Protein AF-D4L140-F1 (afdb_monomer_lite)

Secondary structure (DSSP, 8-state):
----HHHHHHH--S-EEEETTTEEEE-HHHHHHHHHHH--

Radius of gyration: 10.98 Å; chains: 1; bounding box: 30×13×28 Å

Organism: NCBI:txid718255

Foldseek 3Di:
DDDDVVNVVVVPQFDKDADPPRDIDGDPVRVVVSVVVVVD

Sequence (40 aa):
MTLTIYNLLKKKEFRWIQLDGGKYRISKKSFDDWLDNLEQ

pLDDT: mean 86.01, std 11.18, range [51.28, 95.94]

Structure (mmCIF, N/CA/C/O backbone):
data_AF-D4L140-F1
#
_entry.id   AF-D4L140-F1
#
loop_
_atom_site.group_PDB
_atom_site.id
_atom_site.type_symbol
_atom_site.label_atom_id
_atom_site.label_alt_id
_atom_site.label_comp_id
_atom_site.label_asym_id
_atom_site.label_entity_id
_atom_site.label_seq_id
_atom_site.pdbx_PDB_ins_code
_atom_site.Cartn_x
_atom_site.Cartn_y
_atom_site.Cartn_z
_atom_site.occupancy
_atom_site.B_iso_or_equiv
_atom_site.aut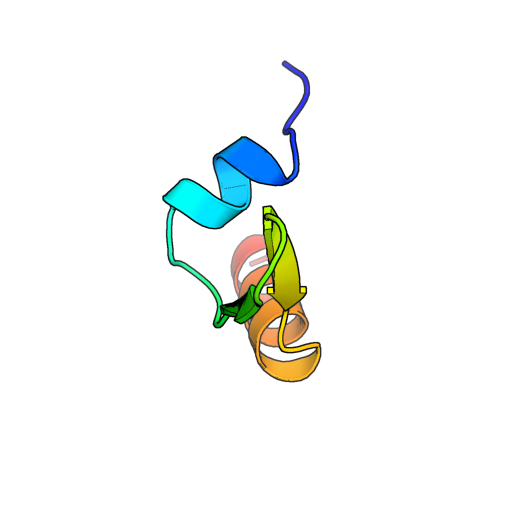h_seq_id
_atom_site.auth_comp_id
_atom_site.auth_asym_id
_atom_site.auth_atom_id
_atom_site.pdbx_PDB_model_num
ATOM 1 N N . MET A 1 1 ? -19.234 -3.240 -6.725 1.00 51.28 1 MET A N 1
ATOM 2 C CA . MET A 1 1 ? -18.127 -2.389 -6.235 1.00 51.28 1 MET A CA 1
ATOM 3 C C . MET A 1 1 ? -16.952 -3.285 -5.873 1.00 51.28 1 MET A C 1
ATOM 5 O O . MET A 1 1 ? -16.874 -3.759 -4.751 1.00 51.28 1 MET A O 1
ATOM 9 N N . THR A 1 2 ? -16.079 -3.604 -6.821 1.00 51.78 2 THR A N 1
ATOM 10 C CA . THR A 1 2 ? -14.883 -4.411 -6.548 1.00 51.78 2 THR A CA 1
ATOM 11 C C . THR A 1 2 ? -13.762 -3.496 -6.060 1.00 51.78 2 THR A C 1
ATOM 13 O O . THR A 1 2 ? -13.286 -2.630 -6.793 1.00 51.78 2 THR A O 1
ATOM 16 N N . LEU A 1 3 ? -13.358 -3.659 -4.799 1.00 66.62 3 LEU A N 1
ATOM 17 C CA . LEU A 1 3 ? -12.159 -3.025 -4.257 1.00 66.62 3 LEU A CA 1
ATOM 18 C C . LEU A 1 3 ? -10.948 -3.679 -4.936 1.00 66.62 3 LEU A C 1
ATOM 20 O O . LEU A 1 3 ? -10.619 -4.830 -4.663 1.00 66.62 3 LEU A O 1
ATOM 24 N N . THR A 1 4 ? -10.303 -2.983 -5.868 1.00 81.44 4 THR A N 1
ATOM 25 C CA . THR A 1 4 ? -9.044 -3.465 -6.442 1.00 81.44 4 THR A CA 1
ATOM 26 C C . THR A 1 4 ? -7.881 -3.024 -5.558 1.00 81.44 4 THR A C 1
ATOM 28 O O . THR A 1 4 ? -7.879 -1.916 -5.017 1.00 81.44 4 THR A O 1
ATOM 31 N N . ILE A 1 5 ? -6.850 -3.864 -5.450 1.00 79.31 5 ILE A N 1
ATOM 32 C CA . ILE A 1 5 ? -5.612 -3.546 -4.714 1.00 79.31 5 ILE A CA 1
ATOM 33 C C . ILE A 1 5 ? -4.996 -2.223 -5.200 1.00 79.31 5 ILE A C 1
ATOM 35 O O . ILE A 1 5 ? -4.485 -1.445 -4.402 1.00 79.31 5 ILE A O 1
ATOM 39 N N . TYR A 1 6 ? -5.122 -1.898 -6.489 1.00 79.38 6 TYR A N 1
ATOM 40 C CA . TYR A 1 6 ? -4.660 -0.622 -7.043 1.00 79.38 6 TYR A CA 1
ATOM 41 C C . TYR A 1 6 ? -5.362 0.599 -6.442 1.00 79.38 6 TYR A C 1
ATOM 43 O O . TYR A 1 6 ? -4.722 1.627 -6.218 1.00 79.38 6 TYR A O 1
ATOM 51 N N . ASN A 1 7 ? -6.660 0.498 -6.152 1.00 85.75 7 ASN A N 1
ATOM 52 C CA . ASN A 1 7 ? -7.386 1.575 -5.487 1.00 85.75 7 ASN A CA 1
ATOM 53 C C . ASN A 1 7 ? -6.949 1.711 -4.024 1.00 85.75 7 ASN A C 1
ATOM 55 O O . ASN A 1 7 ? -6.843 2.832 -3.538 1.00 85.75 7 ASN A O 1
ATOM 59 N N . LEU A 1 8 ? -6.626 0.602 -3.352 1.00 84.69 8 LEU A N 1
ATOM 60 C CA . LEU A 1 8 ? -6.091 0.611 -1.987 1.00 84.69 8 LEU A CA 1
ATOM 61 C C . LEU A 1 8 ? -4.706 1.263 -1.905 1.00 84.69 8 LEU A C 1
ATOM 63 O O . LEU A 1 8 ? -4.478 2.112 -1.047 1.00 84.69 8 LEU A O 1
ATOM 67 N N . LEU A 1 9 ? -3.810 0.952 -2.845 1.00 85.19 9 LEU A N 1
ATOM 68 C CA . LEU A 1 9 ? -2.474 1.557 -2.899 1.00 85.19 9 LEU A CA 1
ATOM 69 C C . LEU A 1 9 ? -2.536 3.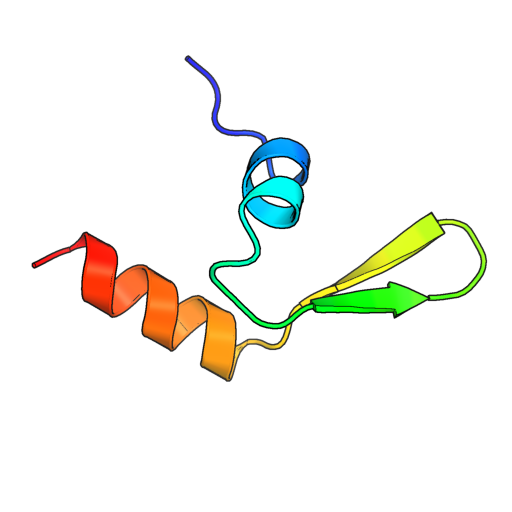092 -3.011 1.00 85.19 9 LEU A C 1
ATOM 71 O O . LEU A 1 9 ? -1.726 3.788 -2.396 1.00 85.19 9 LEU A O 1
ATOM 75 N N . LYS A 1 10 ? -3.525 3.636 -3.735 1.00 84.19 10 LYS A N 1
ATOM 76 C CA . LYS A 1 10 ? -3.730 5.091 -3.863 1.00 84.19 10 LYS A CA 1
ATOM 77 C C . LYS A 1 10 ? -4.143 5.770 -2.556 1.00 84.19 10 LYS A C 1
ATOM 79 O O . LYS A 1 10 ? -3.839 6.949 -2.393 1.00 84.19 10 LYS A O 1
ATOM 84 N N . LYS A 1 11 ? -4.802 5.057 -1.636 1.00 86.06 11 LYS A N 1
ATOM 85 C CA . LYS A 1 11 ? -5.266 5.627 -0.361 1.00 86.06 11 LYS A CA 1
ATOM 86 C C . LYS A 1 11 ? -4.135 5.883 0.642 1.00 86.06 11 LYS A C 1
ATOM 88 O O . LYS A 1 11 ? -4.326 6.663 1.562 1.00 86.06 11 LYS A O 1
ATOM 93 N N . LYS A 1 12 ? -2.955 5.274 0.447 1.00 84.69 12 LYS A N 1
ATOM 94 C CA . LYS A 1 12 ? -1.763 5.432 1.310 1.00 84.69 12 LYS A CA 1
ATOM 95 C C . LYS A 1 12 ? -2.000 5.126 2.803 1.00 84.69 12 LYS A C 1
ATOM 97 O O . LYS A 1 12 ? -1.267 5.627 3.646 1.00 84.69 12 LYS A O 1
ATOM 102 N N . GLU A 1 13 ? -2.975 4.280 3.126 1.00 90.25 13 GLU A N 1
ATOM 103 C CA . GLU A 1 13 ? -3.319 3.948 4.522 1.00 90.25 13 GLU A CA 1
ATOM 104 C C . GLU A 1 13 ? -2.425 2.865 5.133 1.00 90.25 13 GLU A C 1
ATOM 106 O O . GLU A 1 13 ? -2.399 2.674 6.342 1.00 90.25 13 GLU A O 1
ATOM 111 N N . PHE A 1 14 ? -1.637 2.189 4.302 1.00 91.75 14 PHE A N 1
ATOM 112 C CA . PHE A 1 14 ? -0.621 1.244 4.735 1.00 91.75 14 PHE A CA 1
ATOM 113 C C . PHE A 1 14 ? 0.646 1.419 3.908 1.00 91.75 14 PHE A C 1
ATOM 115 O O . PHE A 1 14 ? 0.652 1.944 2.788 1.00 91.75 14 PHE A O 1
ATOM 122 N N . ARG A 1 15 ? 1.755 0.952 4.471 1.00 93.31 15 ARG A N 1
ATOM 123 C CA . ARG A 1 15 ? 3.076 1.112 3.884 1.00 93.31 15 ARG A CA 1
ATOM 124 C C . ARG A 1 15 ? 3.286 0.142 2.729 1.00 93.31 15 ARG A C 1
ATOM 126 O O . ARG A 1 15 ? 3.280 -1.079 2.898 1.00 93.31 15 ARG A O 1
ATOM 133 N N . TRP A 1 16 ? 3.587 0.705 1.571 1.00 93.25 16 TRP A N 1
ATOM 134 C CA . TRP A 1 16 ? 4.029 -0.021 0.392 1.00 93.25 16 TRP A CA 1
ATOM 135 C C . TRP A 1 16 ? 5.208 0.698 -0.259 1.00 93.25 16 TRP A C 1
ATOM 137 O O . TRP A 1 16 ? 5.445 1.883 -0.021 1.00 93.25 16 TRP A O 1
ATOM 147 N N . ILE A 1 17 ? 5.955 -0.036 -1.075 1.00 92.62 17 ILE A N 1
ATOM 148 C CA . ILE A 1 17 ? 7.020 0.498 -1.920 1.00 92.62 17 ILE A CA 1
ATOM 149 C C . ILE A 1 17 ? 6.821 0.003 -3.348 1.00 92.62 17 ILE A C 1
ATOM 151 O O . ILE A 1 17 ? 6.435 -1.149 -3.574 1.00 92.62 17 ILE A O 1
ATOM 155 N N . GLN A 1 18 ? 7.068 0.883 -4.311 1.00 91.88 18 GLN A N 1
ATOM 156 C CA . GLN A 1 18 ? 7.162 0.490 -5.707 1.00 91.88 18 GLN A CA 1
ATOM 157 C C . GLN A 1 18 ? 8.584 0.004 -5.970 1.00 91.88 18 GLN A C 1
ATOM 159 O O . GLN A 1 18 ? 9.553 0.640 -5.563 1.00 91.88 18 GLN A O 1
ATOM 164 N N . LEU A 1 19 ? 8.688 -1.150 -6.612 1.00 92.19 19 LEU A N 1
ATOM 165 C CA . LEU A 1 19 ? 9.938 -1.676 -7.130 1.00 92.19 19 LEU A CA 1
ATOM 166 C C . LEU A 1 19 ? 10.069 -1.337 -8.610 1.00 92.19 19 LEU A C 1
ATOM 168 O O . LEU A 1 19 ? 9.077 -1.063 -9.296 1.00 92.19 19 LEU A O 1
ATOM 172 N N . ASP A 1 20 ? 11.292 -1.470 -9.111 1.00 91.44 20 ASP A N 1
ATOM 173 C CA . ASP A 1 20 ? 11.561 -1.422 -10.539 1.00 91.44 20 ASP A CA 1
ATOM 174 C C . ASP A 1 20 ? 10.687 -2.423 -11.309 1.00 91.44 20 ASP A C 1
ATOM 176 O O . ASP A 1 20 ? 10.371 -3.527 -10.846 1.00 91.44 20 ASP A O 1
ATOM 180 N N . GLY A 1 21 ? 10.258 -2.011 -12.502 1.00 88.94 21 GLY A N 1
ATOM 181 C CA . GLY A 1 21 ? 9.393 -2.822 -13.361 1.00 88.94 21 GLY A CA 1
ATOM 182 C C . GLY A 1 21 ? 7.918 -2.847 -12.946 1.00 88.94 21 GLY A C 1
ATOM 183 O O . GLY A 1 21 ? 7.215 -3.799 -13.276 1.00 88.94 21 GLY A O 1
ATOM 184 N N . GLY A 1 22 ? 7.435 -1.835 -12.215 1.00 86.88 22 GLY A N 1
ATOM 185 C CA . GLY A 1 22 ? 6.000 -1.658 -11.941 1.00 86.88 22 GLY A CA 1
ATOM 186 C C . GLY A 1 22 ? 5.417 -2.629 -10.909 1.00 86.88 22 GLY A C 1
ATOM 187 O O . GLY A 1 22 ? 4.198 -2.757 -10.799 1.00 86.88 2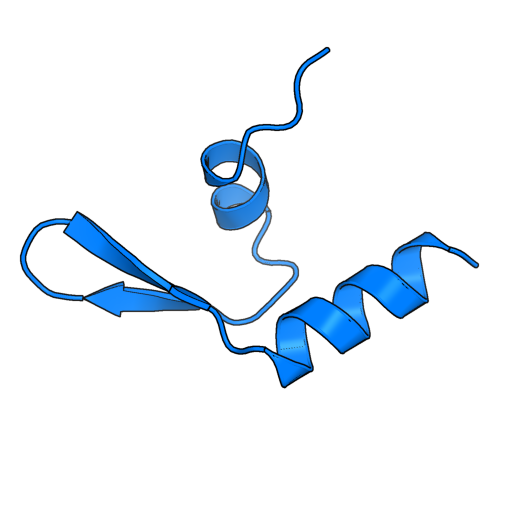2 GLY A O 1
ATOM 188 N N . LYS A 1 23 ? 6.274 -3.316 -10.147 1.00 89.94 23 LYS A N 1
ATOM 189 C CA . LYS A 1 23 ? 5.861 -4.213 -9.062 1.00 89.94 23 LYS A CA 1
ATOM 190 C C . LYS A 1 23 ? 5.690 -3.429 -7.766 1.00 89.94 23 LYS A C 1
ATOM 192 O O . LYS A 1 23 ? 6.380 -2.444 -7.529 1.00 89.94 23 LYS A O 1
ATOM 197 N N . TYR A 1 24 ? 4.814 -3.910 -6.894 1.00 91.88 24 TYR A N 1
ATOM 198 C CA . TYR A 1 24 ? 4.589 -3.322 -5.575 1.00 91.88 24 TYR A CA 1
ATOM 199 C C . TYR A 1 24 ? 4.911 -4.346 -4.493 1.00 91.88 24 TYR A C 1
ATOM 201 O O . TYR A 1 24 ? 4.546 -5.517 -4.609 1.00 91.88 24 TYR A O 1
ATOM 209 N N . ARG A 1 25 ? 5.587 -3.906 -3.431 1.00 93.00 25 ARG A N 1
ATOM 210 C CA . ARG A 1 25 ? 5.715 -4.661 -2.182 1.00 93.00 25 ARG A CA 1
ATOM 2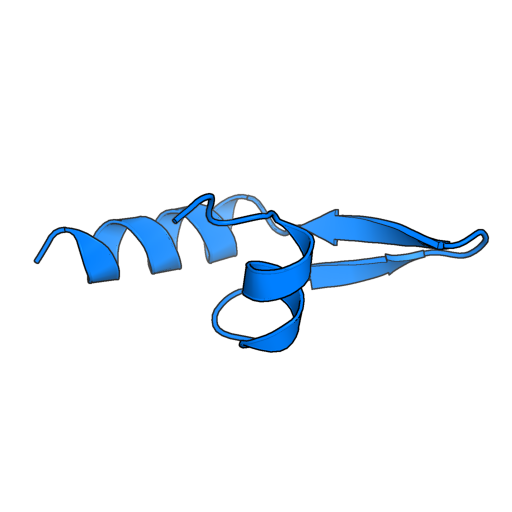11 C C . ARG A 1 25 ? 4.936 -3.947 -1.097 1.00 93.00 25 ARG A C 1
ATOM 213 O O . ARG A 1 25 ? 5.105 -2.749 -0.893 1.00 93.00 25 ARG A O 1
ATOM 220 N N . ILE A 1 26 ? 4.111 -4.704 -0.394 1.00 93.31 26 ILE A N 1
ATOM 221 C CA . ILE A 1 26 ? 3.303 -4.218 0.717 1.00 93.31 26 ILE A CA 1
ATOM 222 C C . ILE A 1 26 ? 3.920 -4.769 1.999 1.00 93.31 26 ILE A C 1
ATOM 224 O O . ILE A 1 26 ? 4.278 -5.946 2.063 1.00 93.31 26 ILE A O 1
ATOM 228 N N . SER A 1 27 ? 4.085 -3.917 3.008 1.00 94.44 27 SER A N 1
ATOM 229 C CA . SER A 1 27 ? 4.493 -4.385 4.330 1.00 94.44 27 SER A CA 1
ATO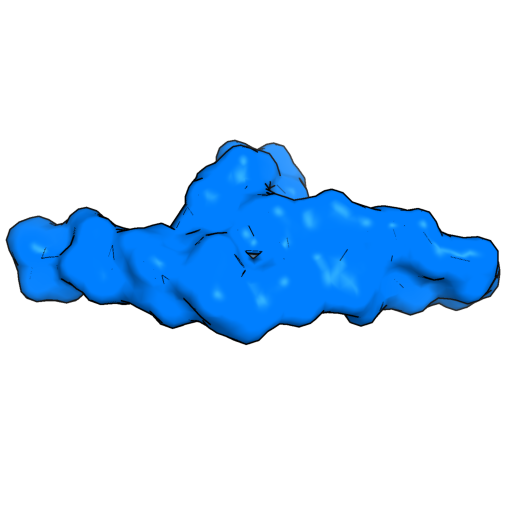M 230 C C . SER A 1 27 ? 3.327 -5.130 4.969 1.00 94.44 27 SER A C 1
ATOM 232 O O . SER A 1 27 ? 2.306 -4.509 5.253 1.00 94.44 27 SER A O 1
ATOM 234 N N . LYS A 1 28 ? 3.491 -6.435 5.227 1.00 93.94 28 LYS A N 1
ATOM 235 C CA . LYS A 1 28 ? 2.455 -7.265 5.863 1.00 93.94 28 LYS A CA 1
ATOM 236 C C . LYS A 1 28 ? 1.979 -6.657 7.180 1.00 93.94 28 LYS A C 1
ATOM 238 O O . LYS A 1 28 ? 0.795 -6.422 7.328 1.00 93.94 28 LYS A O 1
ATOM 243 N N . LYS A 1 29 ? 2.910 -6.302 8.076 1.00 95.94 29 LYS A N 1
ATOM 244 C CA . LYS A 1 29 ? 2.572 -5.694 9.373 1.00 95.94 29 LYS A CA 1
ATOM 245 C C . LYS A 1 29 ? 1.706 -4.442 9.214 1.00 95.94 29 LYS A C 1
ATOM 247 O O . LYS A 1 29 ? 0.672 -4.332 9.841 1.00 95.94 29 LYS A O 1
ATOM 252 N N . SER A 1 30 ? 2.107 -3.525 8.332 1.00 94.62 30 SER A N 1
ATOM 253 C CA . SER A 1 30 ? 1.352 -2.282 8.132 1.00 94.62 30 SER A CA 1
ATOM 254 C C . SER A 1 30 ? -0.010 -2.507 7.480 1.00 94.62 30 SER A C 1
ATOM 256 O O . SER A 1 30 ? -0.887 -1.668 7.643 1.00 94.62 30 SER A O 1
ATOM 258 N N . PHE A 1 31 ? -0.151 -3.564 6.680 1.00 93.44 31 PHE A N 1
ATOM 259 C CA . PHE A 1 31 ? -1.417 -3.925 6.060 1.00 93.44 31 PHE A CA 1
ATOM 260 C C . PHE A 1 31 ? -2.363 -4.573 7.073 1.00 93.44 31 PHE A C 1
ATOM 262 O O . PHE A 1 31 ? -3.527 -4.194 7.114 1.00 93.44 31 PHE A O 1
ATOM 269 N N . ASP A 1 32 ? -1.849 -5.482 7.904 1.00 93.88 32 ASP A N 1
ATOM 270 C CA . ASP A 1 32 ? -2.604 -6.113 8.989 1.00 93.88 32 ASP A CA 1
ATOM 271 C C . ASP A 1 32 ? -3.085 -5.040 9.990 1.00 93.88 32 ASP A C 1
ATOM 273 O O . ASP A 1 32 ? -4.279 -4.951 10.243 1.00 93.88 32 ASP A O 1
ATOM 277 N N . ASP A 1 33 ? -2.205 -4.126 10.431 1.00 94.44 33 ASP A N 1
ATOM 278 C CA . ASP A 1 33 ? -2.576 -3.010 11.323 1.00 94.44 33 ASP A CA 1
ATOM 279 C C . ASP A 1 33 ? -3.699 -2.134 10.720 1.00 94.44 33 ASP A C 1
ATOM 281 O O . ASP A 1 33 ? -4.581 -1.647 11.424 1.00 94.44 33 ASP A O 1
ATOM 285 N N . TRP A 1 34 ? -3.674 -1.891 9.404 1.00 92.69 34 TRP A N 1
ATOM 286 C CA . TRP A 1 34 ? -4.733 -1.142 8.718 1.00 92.69 34 TRP A CA 1
ATOM 287 C C . TRP A 1 34 ? -6.051 -1.923 8.662 1.00 92.69 34 TRP A C 1
ATOM 289 O O . TRP A 1 34 ? -7.110 -1.322 8.829 1.00 92.69 34 TRP A O 1
ATOM 299 N N . LEU A 1 35 ? -5.991 -3.241 8.451 1.00 90.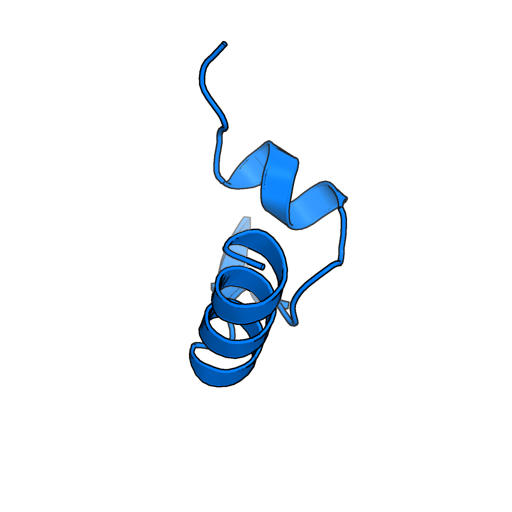94 35 LEU A N 1
ATOM 300 C CA . LEU A 1 35 ? -7.168 -4.107 8.423 1.00 90.94 35 LEU A CA 1
ATOM 301 C C . LEU A 1 35 ? -7.856 -4.152 9.792 1.00 90.94 35 LEU A C 1
ATOM 303 O O . LEU A 1 35 ? -9.068 -3.969 9.860 1.00 90.94 35 LEU A O 1
ATOM 307 N N . ASP A 1 36 ? -7.078 -4.284 10.865 1.00 92.75 36 ASP A N 1
ATOM 308 C CA . ASP A 1 36 ? -7.594 -4.318 12.237 1.00 92.75 36 ASP A CA 1
ATOM 309 C C . ASP A 1 36 ? -8.337 -3.017 12.602 1.00 92.75 36 ASP A C 1
ATOM 311 O O . ASP A 1 36 ? -9.337 -3.047 13.314 1.00 92.75 36 ASP A O 1
ATOM 315 N N . ASN A 1 37 ? -7.897 -1.868 12.070 1.00 88.31 37 ASN A N 1
ATOM 316 C CA . ASN A 1 37 ? -8.579 -0.580 12.257 1.00 88.31 37 ASN A CA 1
ATOM 317 C C . ASN A 1 37 ? -9.879 -0.440 11.440 1.00 88.31 37 ASN A C 1
ATOM 319 O O . ASN A 1 37 ? -10.677 0.449 11.729 1.00 88.31 37 ASN A O 1
ATOM 323 N N . LEU A 1 38 ? -10.088 -1.255 10.401 1.00 84.69 38 LEU A N 1
ATOM 324 C CA . LEU A 1 38 ? -11.311 -1.228 9.587 1.00 84.69 38 LEU A CA 1
ATOM 325 C C . LEU A 1 38 ? -12.441 -2.082 10.167 1.00 84.69 38 LEU A C 1
ATOM 327 O O . LEU A 1 38 ? -13.596 -1.859 9.809 1.00 84.69 38 LEU A O 1
ATOM 331 N N . GLU A 1 39 ? -12.116 -3.071 11.001 1.00 73.19 39 GLU A N 1
ATOM 332 C CA . GLU A 1 39 ? -13.096 -3.972 11.624 1.00 73.19 39 GLU A CA 1
ATOM 333 C C . GLU A 1 39 ? -13.638 -3.452 12.972 1.00 73.19 39 GLU A C 1
ATOM 335 O O . GLU A 1 39 ? -14.442 -4.139 13.605 1.00 73.19 39 GLU A O 1
ATOM 340 N N . GLN A 1 40 ? -13.232 -2.248 13.402 1.00 56.28 40 GLN A N 1
ATOM 341 C CA . GLN A 1 40 ? -13.738 -1.574 14.609 1.00 56.28 40 GLN A CA 1
ATOM 342 C C . GLN A 1 40 ? -14.995 -0.730 14.374 1.00 56.28 40 GLN A C 1
ATOM 344 O O . GLN A 1 40 ? -15.118 -0.092 13.304 1.00 56.28 40 GLN A O 1
#

InterPro domains:
  IPR041657 Helix-turn-helix domain, group 17 [PF12728] (4-37)